Protein AF-A0A847YQN0-F1 (afdb_monomer_lite)

pLDDT: mean 91.69, std 7.54, range [46.53, 97.88]

Secondary structure (DSSP, 8-state):
--PPPHHHHHHHHHHHHHHHHTS-B-TTS-BTTS-TT-HHHHHHHHHHHHHTT---B-PPPPHHHHHHHHHHHHHHHHHHHHGGGTTTS-S--------

Structure (mmCIF, N/CA/C/O backbone):
data_AF-A0A847YQN0-F1
#
_entry.id   AF-A0A847YQN0-F1
#
loop_
_atom_site.group_PDB
_atom_site.id
_atom_site.type_symbol
_atom_site.label_atom_id
_atom_site.label_alt_id
_atom_site.label_comp_id
_atom_site.label_asym_id
_atom_site.label_entity_id
_atom_site.label_seq_id
_atom_site.pdbx_PDB_ins_code
_atom_site.Cartn_x
_atom_site.Cartn_y
_atom_site.Cartn_z
_atom_site.occupancy
_atom_site.B_iso_or_equiv
_atom_site.auth_seq_id
_atom_site.auth_comp_id
_atom_site.auth_asym_id
_atom_site.auth_atom_id
_atom_site.pdbx_PDB_model_num
ATOM 1 N N . MET A 1 1 ? -8.448 -13.646 -25.761 1.00 46.53 1 MET A N 1
ATOM 2 C CA . MET A 1 1 ? -8.271 -13.648 -24.292 1.00 46.53 1 MET A CA 1
ATOM 3 C C . MET A 1 1 ? -7.719 -12.290 -23.900 1.00 46.53 1 MET A C 1
ATOM 5 O O . MET A 1 1 ? -6.759 -11.860 -24.522 1.00 46.53 1 MET A O 1
ATOM 9 N N . ASN A 1 2 ? -8.357 -11.583 -22.968 1.00 64.88 2 ASN A N 1
ATOM 10 C CA . ASN A 1 2 ? -7.920 -10.248 -22.561 1.00 64.88 2 ASN A CA 1
ATOM 11 C C . ASN A 1 2 ? -6.800 -10.412 -21.524 1.00 64.88 2 ASN A C 1
ATOM 13 O O . ASN A 1 2 ? -7.080 -10.730 -20.370 1.00 64.88 2 ASN A O 1
ATOM 17 N N . THR A 1 3 ? -5.539 -10.308 -21.943 1.00 76.00 3 THR A N 1
ATOM 18 C CA . THR A 1 3 ? -4.401 -10.422 -21.022 1.00 76.00 3 THR A CA 1
ATOM 19 C C . THR A 1 3 ? -4.458 -9.252 -20.037 1.00 76.00 3 THR A C 1
ATOM 21 O O . THR A 1 3 ? -4.447 -8.101 -20.480 1.00 76.00 3 THR A O 1
ATOM 24 N N . PRO A 1 4 ? -4.537 -9.494 -18.716 1.00 79.50 4 PRO A N 1
ATOM 25 C CA . PRO A 1 4 ? -4.587 -8.415 -17.742 1.00 79.50 4 PRO A CA 1
ATOM 26 C C . PRO A 1 4 ? -3.356 -7.514 -17.857 1.00 79.50 4 PRO A C 1
ATOM 28 O O . PRO A 1 4 ? -2.229 -7.996 -17.996 1.00 79.50 4 PRO A O 1
ATOM 31 N N . ALA A 1 5 ? -3.556 -6.198 -17.760 1.00 92.50 5 ALA A N 1
ATOM 32 C CA . ALA A 1 5 ? -2.446 -5.258 -17.690 1.00 92.50 5 ALA A CA 1
ATOM 33 C C . ALA A 1 5 ? -1.563 -5.600 -16.479 1.00 92.50 5 ALA A C 1
ATOM 35 O O . ALA A 1 5 ? -2.032 -5.627 -15.338 1.00 92.50 5 ALA A O 1
ATOM 36 N N . GLN A 1 6 ? -0.275 -5.837 -16.722 1.00 92.12 6 GLN A N 1
ATOM 37 C CA . GLN A 1 6 ? 0.629 -6.408 -15.720 1.00 92.12 6 GLN A CA 1
ATOM 38 C C . GLN A 1 6 ? 0.742 -5.557 -14.444 1.00 92.12 6 GLN A C 1
ATOM 40 O O . GLN A 1 6 ? 0.892 -6.095 -13.350 1.00 92.12 6 GLN A O 1
ATOM 45 N N . PHE A 1 7 ? 0.642 -4.230 -14.560 1.00 95.62 7 PHE A N 1
ATOM 46 C CA . PHE A 1 7 ? 0.705 -3.324 -13.406 1.00 95.62 7 PHE A CA 1
ATOM 47 C C . PHE A 1 7 ? -0.592 -3.332 -12.592 1.00 95.62 7 PHE A C 1
ATOM 49 O O . PHE A 1 7 ? -0.551 -3.199 -11.371 1.00 95.62 7 PHE A O 1
ATOM 56 N N . SER A 1 8 ? -1.736 -3.556 -13.242 1.00 95.06 8 SER A N 1
ATOM 57 C CA . SER A 1 8 ? -3.015 -3.736 -12.548 1.00 95.06 8 SER A CA 1
ATOM 58 C C . SER A 1 8 ? -2.995 -5.011 -11.701 1.00 95.06 8 SER A C 1
ATOM 60 O O . SER A 1 8 ? -3.396 -5.007 -10.537 1.00 95.06 8 SER A O 1
ATOM 62 N N . GLU A 1 9 ? -2.424 -6.090 -12.239 1.00 94.31 9 GLU A N 1
ATOM 63 C CA . GLU A 1 9 ? -2.205 -7.325 -11.490 1.00 94.31 9 GLU A CA 1
ATOM 64 C C . GLU A 1 9 ? -1.206 -7.153 -10.338 1.00 94.31 9 GLU A C 1
ATOM 66 O O . GLU A 1 9 ? -1.497 -7.579 -9.219 1.00 94.31 9 GLU A O 1
ATOM 71 N N . ALA A 1 10 ? -0.078 -6.472 -10.565 1.00 96.12 10 ALA A N 1
ATOM 72 C CA . ALA A 1 10 ? 0.881 -6.166 -9.503 1.00 96.12 10 ALA A CA 1
ATOM 73 C C . ALA A 1 10 ? 0.237 -5.338 -8.375 1.00 96.12 10 ALA A C 1
ATOM 75 O O . ALA A 1 10 ? 0.421 -5.655 -7.201 1.00 96.12 10 ALA A O 1
ATOM 76 N N . ARG A 1 11 ? -0.591 -4.339 -8.717 1.00 96.12 11 ARG A N 1
ATOM 77 C CA . ARG A 1 11 ? -1.352 -3.528 -7.752 1.00 96.12 11 ARG A CA 1
ATOM 78 C C . ARG A 1 11 ? -2.365 -4.368 -6.974 1.00 96.12 11 ARG A C 1
ATOM 80 O O . ARG A 1 11 ? -2.536 -4.164 -5.775 1.00 96.12 11 ARG A O 1
ATOM 87 N N . ARG A 1 12 ? -3.050 -5.310 -7.629 1.00 94.31 12 ARG A N 1
ATOM 88 C CA . ARG A 1 12 ? -3.971 -6.238 -6.955 1.00 94.31 12 ARG A CA 1
ATOM 89 C C . ARG A 1 12 ? -3.221 -7.125 -5.963 1.00 94.31 12 ARG A C 1
ATOM 91 O O . ARG A 1 12 ? -3.661 -7.253 -4.827 1.00 94.31 12 ARG A O 1
ATOM 98 N N . LYS A 1 13 ? -2.077 -7.687 -6.369 1.00 95.00 13 LYS A N 1
ATOM 99 C CA . LYS A 1 13 ? -1.225 -8.512 -5.500 1.00 95.00 13 LYS A CA 1
ATOM 100 C C . LYS A 1 13 ? -0.696 -7.713 -4.306 1.00 95.00 13 LYS A C 1
ATOM 102 O O . LYS A 1 13 ? -0.752 -8.216 -3.195 1.00 95.00 13 LYS A O 1
ATOM 107 N N . PHE A 1 14 ? -0.257 -6.473 -4.524 1.00 96.44 14 PHE A N 1
ATOM 108 C CA . PHE A 1 14 ? 0.181 -5.566 -3.460 1.00 96.44 14 PHE A CA 1
ATOM 109 C C . PHE A 1 14 ? -0.902 -5.377 -2.391 1.00 96.44 14 PHE A C 1
ATOM 111 O O . PHE A 1 14 ? -0.660 -5.673 -1.224 1.00 96.44 14 PHE A O 1
ATOM 118 N N . HIS A 1 15 ? -2.121 -4.987 -2.783 1.00 95.62 15 HIS A N 1
ATOM 119 C CA . HIS A 1 15 ? -3.220 -4.837 -1.822 1.00 95.62 15 HIS A CA 1
ATOM 120 C C . HIS A 1 15 ? -3.603 -6.162 -1.164 1.00 95.62 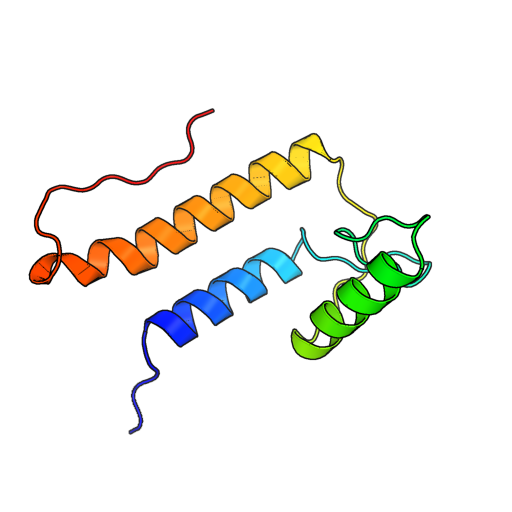15 HIS A C 1
ATOM 122 O O . HIS A 1 15 ? -3.822 -6.185 0.040 1.00 95.62 15 HIS A O 1
ATOM 128 N N . ALA A 1 16 ? -3.633 -7.267 -1.914 1.00 93.50 16 ALA A N 1
ATOM 129 C CA . ALA A 1 16 ? -3.910 -8.580 -1.342 1.00 93.50 16 ALA A CA 1
ATOM 130 C C . ALA A 1 16 ? -2.891 -8.960 -0.258 1.00 93.50 16 ALA A C 1
ATOM 132 O O . ALA A 1 16 ? -3.281 -9.557 0.735 1.00 93.50 16 ALA A O 1
ATOM 133 N N . THR A 1 17 ? -1.612 -8.599 -0.411 1.00 94.44 17 THR A N 1
ATOM 134 C CA . THR A 1 17 ? -0.600 -8.799 0.635 1.00 94.44 17 THR A CA 1
ATOM 135 C C . THR A 1 17 ? -0.853 -7.899 1.844 1.00 94.44 17 THR A C 1
ATOM 137 O O . THR A 1 17 ? -0.808 -8.390 2.966 1.00 94.44 17 THR A O 1
ATOM 140 N N . LEU A 1 18 ? -1.174 -6.614 1.636 1.00 93.31 18 LEU A N 1
ATOM 141 C CA . LEU A 1 18 ? -1.499 -5.696 2.736 1.00 93.31 18 LEU A CA 1
ATOM 142 C C . LEU A 1 18 ? -2.694 -6.185 3.562 1.00 93.31 18 LEU A C 1
ATOM 144 O O . LEU A 1 18 ? -2.661 -6.120 4.785 1.00 93.31 18 LEU A O 1
ATOM 148 N N . LEU A 1 19 ? -3.733 -6.689 2.897 1.00 91.88 19 LEU A N 1
ATOM 149 C CA . LEU A 1 19 ? -4.969 -7.142 3.532 1.00 91.88 19 LEU A CA 1
ATOM 150 C C . LEU A 1 19 ? -4.791 -8.365 4.432 1.00 91.88 19 LEU A C 1
ATOM 152 O O . LEU A 1 19 ? -5.668 -8.622 5.248 1.00 91.88 19 LEU A O 1
ATOM 156 N N . LYS A 1 20 ? -3.702 -9.129 4.304 1.00 88.56 20 LYS A N 1
ATOM 157 C CA . LYS A 1 20 ? -3.501 -10.311 5.150 1.00 88.56 20 LYS A CA 1
ATOM 158 C C . LYS A 1 20 ? -3.215 -9.936 6.604 1.00 88.56 20 LYS A C 1
ATOM 160 O O . LYS A 1 20 ? -3.819 -10.520 7.496 1.00 88.56 20 LYS A O 1
ATOM 165 N N . ASP A 1 21 ? -2.333 -8.956 6.827 1.00 85.00 21 ASP A N 1
ATOM 166 C CA . ASP A 1 21 ? -1.824 -8.677 8.179 1.00 85.00 21 ASP A CA 1
ATOM 167 C C . ASP A 1 21 ? -1.622 -7.180 8.489 1.00 85.00 21 ASP A C 1
ATOM 169 O O . ASP A 1 21 ? -1.527 -6.813 9.660 1.00 85.00 21 ASP A O 1
ATOM 173 N N . LEU A 1 22 ? -1.556 -6.300 7.479 1.00 88.94 22 LEU A N 1
ATOM 174 C CA . LEU A 1 22 ? -1.246 -4.877 7.678 1.00 88.94 22 LEU A CA 1
ATOM 175 C C . LEU A 1 22 ? -2.469 -3.971 7.669 1.00 88.94 22 LEU A C 1
ATOM 177 O O . LEU A 1 22 ? -2.557 -3.069 8.501 1.00 88.94 22 LEU A O 1
ATOM 181 N N . LEU A 1 23 ? -3.387 -4.175 6.724 1.00 91.38 23 LEU A N 1
ATOM 182 C CA . LEU A 1 23 ? -4.624 -3.412 6.595 1.00 91.38 23 LEU A CA 1
ATOM 183 C C . LEU A 1 23 ? -5.765 -4.216 7.221 1.00 91.38 23 LEU A C 1
ATOM 185 O O . LEU A 1 23 ? -6.487 -4.930 6.529 1.00 91.38 23 LEU A O 1
ATOM 189 N N . THR A 1 24 ? -5.880 -4.120 8.542 1.00 92.00 24 THR A N 1
ATOM 190 C CA . THR A 1 24 ? -6.841 -4.880 9.347 1.00 92.00 24 THR A CA 1
ATOM 191 C C . THR A 1 24 ? -7.904 -3.958 9.922 1.00 92.00 24 THR A C 1
ATOM 193 O O . THR A 1 24 ? -7.699 -2.747 10.044 1.00 92.00 24 THR A O 1
ATOM 196 N N . ILE A 1 25 ? -9.047 -4.531 10.284 1.00 91.56 25 ILE A N 1
ATOM 197 C CA . ILE A 1 25 ? -10.128 -3.825 10.970 1.00 91.56 25 ILE A CA 1
ATOM 198 C C . ILE A 1 25 ? -10.174 -4.337 12.408 1.00 91.56 25 ILE A C 1
ATOM 200 O O . ILE A 1 25 ? -10.259 -5.544 12.638 1.00 91.56 25 ILE A O 1
ATOM 204 N N . ASN A 1 26 ? -10.083 -3.436 13.385 1.00 91.12 26 ASN A N 1
ATOM 205 C CA . ASN A 1 26 ? -10.164 -3.828 14.790 1.00 91.12 26 ASN A CA 1
ATOM 206 C C . ASN A 1 26 ? -11.617 -4.070 15.238 1.00 91.12 26 ASN A C 1
ATOM 208 O O . ASN A 1 26 ? -12.576 -3.789 14.519 1.00 91.12 26 ASN A O 1
ATOM 212 N N . SER A 1 27 ? -11.788 -4.528 16.478 1.00 88.00 27 SER A N 1
ATOM 213 C CA . SER A 1 27 ? -13.103 -4.792 17.090 1.00 88.00 27 SER A CA 1
ATOM 214 C C . SER A 1 27 ? -14.061 -3.587 17.133 1.00 88.00 27 SER A C 1
ATOM 216 O O . SER A 1 27 ? -15.269 -3.763 17.273 1.00 88.00 27 SER A O 1
ATOM 218 N N . LYS A 1 28 ? -13.545 -2.359 16.992 1.00 87.88 28 LYS A N 1
ATOM 219 C CA . LYS A 1 28 ? -14.320 -1.106 16.955 1.00 87.88 28 LYS A CA 1
ATOM 220 C C . LYS A 1 28 ? -14.634 -0.635 15.530 1.00 87.88 28 LYS A C 1
ATOM 222 O O . LYS A 1 28 ? -15.146 0.469 15.363 1.00 87.88 28 LYS A O 1
ATOM 227 N N . GLY A 1 29 ? -14.300 -1.427 14.510 1.00 88.31 29 GLY A N 1
ATOM 228 C CA . GLY A 1 29 ? -14.481 -1.061 13.104 1.00 88.31 29 GLY A CA 1
ATOM 229 C C . GLY A 1 29 ? -13.468 -0.033 12.590 1.00 88.31 29 GLY A C 1
ATOM 230 O O . GLY A 1 29 ? -13.667 0.539 11.522 1.00 88.31 29 GLY A O 1
ATOM 231 N N . ILE A 1 30 ? -12.390 0.236 13.335 1.00 92.44 30 ILE A N 1
ATOM 232 C CA . ILE A 1 30 ? -11.351 1.189 12.938 1.00 92.44 30 ILE A CA 1
ATOM 233 C C . ILE A 1 30 ? -10.262 0.436 12.176 1.00 92.44 30 ILE A C 1
ATOM 235 O O . ILE A 1 30 ? -9.697 -0.540 12.673 1.00 92.44 30 ILE A O 1
ATOM 239 N N . VAL A 1 31 ? -9.957 0.920 10.973 1.00 94.12 31 VAL A N 1
ATOM 240 C CA . VAL A 1 31 ? -8.904 0.366 10.118 1.00 94.12 31 VAL A CA 1
ATOM 241 C C . VAL A 1 31 ? -7.524 0.717 10.683 1.00 94.12 31 VAL A C 1
ATOM 243 O O . VAL A 1 31 ? -7.306 1.823 11.178 1.00 94.12 31 VAL A O 1
ATOM 246 N N . SER A 1 32 ? -6.572 -0.208 10.598 1.00 93.00 32 SER A N 1
ATOM 247 C CA . SER A 1 32 ? -5.231 -0.110 11.194 1.00 93.00 32 SER A CA 1
ATOM 248 C C . SER A 1 32 ? -4.404 1.109 10.757 1.00 93.00 32 SER A C 1
ATOM 250 O O . SER A 1 32 ? -3.546 1.566 11.517 1.00 93.00 32 SER A O 1
ATOM 252 N N . ASN A 1 33 ? -4.654 1.644 9.558 1.00 93.75 33 ASN A N 1
ATOM 253 C CA . ASN A 1 33 ? -3.985 2.829 9.016 1.00 93.75 33 ASN A CA 1
ATOM 254 C C . ASN A 1 33 ? -4.692 4.154 9.362 1.00 93.75 33 ASN A C 1
ATOM 256 O O . ASN A 1 33 ? -4.203 5.214 8.973 1.00 93.75 33 ASN A O 1
ATOM 260 N N . ALA A 1 34 ? -5.823 4.112 10.070 1.00 95.06 34 ALA A N 1
ATOM 261 C CA . ALA A 1 34 ? -6.534 5.301 10.515 1.00 95.06 34 ALA A CA 1
ATOM 262 C C . ALA A 1 34 ? -5.949 5.858 11.821 1.00 95.06 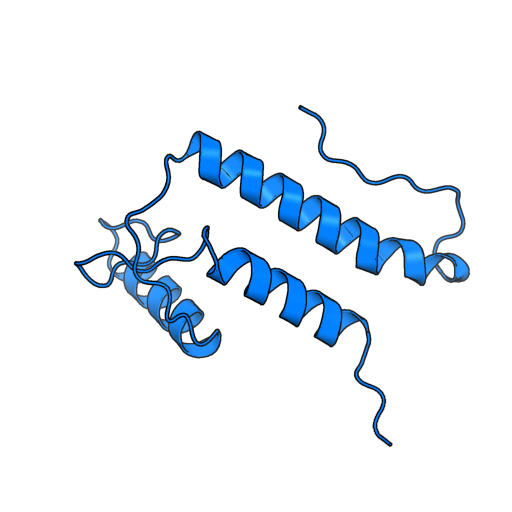34 ALA A C 1
ATOM 264 O O . ALA A 1 34 ? -5.501 5.123 12.707 1.00 95.06 34 ALA A O 1
ATOM 265 N N . ASP A 1 35 ? -6.045 7.174 11.984 1.00 93.88 35 ASP A N 1
ATOM 266 C CA . ASP A 1 35 ? -5.994 7.800 13.301 1.00 93.88 35 ASP A CA 1
ATOM 267 C C . ASP A 1 35 ? -7.364 7.635 13.974 1.00 93.88 35 ASP A C 1
ATOM 269 O O . ASP A 1 35 ? -8.343 8.283 13.600 1.00 93.88 35 ASP A O 1
ATOM 273 N N . GLY A 1 36 ? -7.432 6.763 14.984 1.00 91.94 36 GLY A N 1
ATOM 274 C CA . GLY A 1 36 ? -8.667 6.430 15.701 1.00 91.94 36 GLY A CA 1
ATOM 275 C C . GLY A 1 36 ? -9.287 7.582 16.500 1.00 91.94 36 GLY A C 1
ATOM 276 O O . GLY A 1 36 ? -10.408 7.444 16.983 1.00 91.94 36 GLY A O 1
ATOM 277 N N . SER A 1 37 ? -8.592 8.712 16.645 1.00 93.88 37 SER A N 1
ATOM 278 C CA . SER A 1 37 ? -9.137 9.928 17.260 1.00 93.88 37 SER A CA 1
ATOM 279 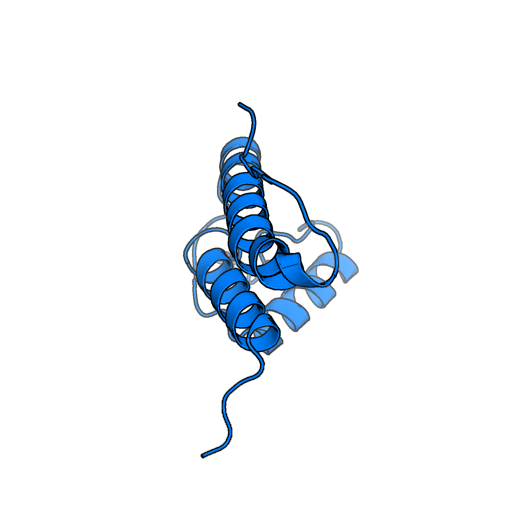C C . SER A 1 37 ? -9.715 10.916 16.236 1.00 93.88 37 SER A C 1
ATOM 281 O O . SER A 1 37 ? -10.409 11.867 16.602 1.00 93.88 37 SER A O 1
ATOM 283 N N . ASN A 1 38 ? -9.496 10.672 14.940 1.00 97.31 38 ASN A N 1
ATOM 284 C CA . ASN A 1 38 ? -9.897 11.556 13.857 1.00 97.31 38 ASN A CA 1
ATOM 285 C C . ASN A 1 38 ? -11.033 10.942 13.023 1.00 97.31 38 ASN A C 1
ATOM 287 O O . ASN A 1 38 ? -10.836 10.019 12.232 1.00 97.31 38 ASN A O 1
ATOM 291 N N . ARG A 1 39 ? -12.235 11.523 13.137 1.00 96.00 39 ARG A N 1
ATOM 292 C CA . ARG A 1 39 ? -13.438 11.061 12.418 1.00 96.00 39 ARG A CA 1
ATOM 293 C C . ARG A 1 39 ? -13.259 11.001 10.899 1.00 96.00 39 ARG A C 1
ATOM 295 O O . ARG A 1 39 ? -13.742 10.062 10.275 1.00 96.00 39 ARG A O 1
ATOM 302 N N . ALA A 1 40 ? -12.575 11.982 10.307 1.00 97.56 40 ALA A N 1
ATOM 303 C CA . ALA A 1 40 ? -12.338 12.002 8.866 1.00 97.56 40 ALA A CA 1
ATOM 304 C C . ALA A 1 40 ? -11.353 10.900 8.453 1.00 97.56 40 ALA A C 1
ATOM 306 O O . ALA A 1 40 ? -11.585 10.217 7.458 1.00 97.56 40 ALA A O 1
ATOM 307 N N . SER A 1 41 ? -10.298 10.681 9.247 1.00 97.38 41 SER A N 1
ATOM 308 C CA . SER A 1 41 ? -9.338 9.595 9.012 1.00 97.38 41 SER A CA 1
ATOM 309 C C . SER A 1 41 ? -10.019 8.225 9.053 1.00 97.38 41 SER A C 1
ATOM 311 O O . SER A 1 41 ? -9.842 7.437 8.126 1.00 97.38 41 SER A O 1
ATOM 313 N N . ILE A 1 42 ? -10.868 7.977 10.059 1.00 96.75 42 ILE A N 1
ATOM 314 C CA . ILE A 1 42 ? -11.647 6.734 10.180 1.00 96.75 42 ILE A CA 1
ATOM 315 C C . ILE A 1 42 ? -12.552 6.531 8.961 1.00 96.75 42 ILE A C 1
ATOM 317 O O . ILE A 1 42 ? -12.546 5.452 8.374 1.00 96.75 42 ILE A O 1
ATOM 321 N N . ALA A 1 43 ? -13.305 7.559 8.555 1.00 96.69 43 ALA A N 1
ATOM 322 C CA . ALA A 1 43 ? -14.239 7.455 7.435 1.00 96.69 43 ALA A CA 1
ATOM 323 C C . ALA A 1 43 ? -13.525 7.164 6.103 1.00 96.69 43 ALA A C 1
ATOM 325 O O . ALA A 1 43 ? -13.952 6.292 5.348 1.00 96.69 43 ALA A O 1
ATOM 326 N N . ILE A 1 44 ? -12.414 7.858 5.829 1.00 97.50 44 ILE A N 1
ATOM 327 C CA . ILE A 1 44 ? -11.627 7.656 4.605 1.00 97.50 44 ILE A CA 1
ATOM 328 C C . ILE A 1 44 ? -11.005 6.259 4.592 1.00 97.50 44 ILE A C 1
ATOM 330 O O . ILE A 1 44 ? -11.112 5.545 3.595 1.00 97.50 44 ILE A O 1
ATOM 334 N N . ALA A 1 45 ? -10.374 5.850 5.695 1.00 96.06 45 ALA A N 1
ATOM 335 C CA . ALA A 1 45 ? -9.751 4.537 5.795 1.00 96.06 45 ALA A CA 1
ATOM 336 C C . ALA A 1 45 ? -10.782 3.405 5.665 1.00 96.06 45 ALA A C 1
ATOM 338 O O . ALA A 1 45 ? -10.532 2.436 4.950 1.00 96.06 45 ALA A O 1
ATOM 339 N N . GLY A 1 46 ? -11.958 3.564 6.283 1.00 95.12 46 GLY A N 1
ATOM 340 C CA . GLY A 1 46 ? -13.084 2.639 6.158 1.00 95.12 46 GLY A CA 1
ATOM 341 C C . GLY A 1 46 ? -13.559 2.484 4.713 1.00 95.12 46 GLY A C 1
ATOM 342 O O . GLY A 1 46 ? -13.644 1.362 4.221 1.00 95.12 46 GLY A O 1
ATOM 343 N N . GLY A 1 47 ? -13.768 3.591 3.993 1.00 96.06 47 GLY A N 1
ATOM 344 C CA . GLY A 1 47 ? -14.163 3.542 2.580 1.00 96.06 47 GLY A CA 1
ATOM 345 C C . GLY A 1 47 ? -13.108 2.886 1.679 1.00 96.06 47 GLY A C 1
ATOM 346 O O . GLY A 1 47 ? -13.442 2.130 0.769 1.00 96.06 47 GLY A O 1
ATOM 347 N N . ILE A 1 48 ? -11.816 3.113 1.947 1.00 95.06 48 ILE A N 1
ATOM 348 C CA . ILE A 1 48 ? -10.729 2.428 1.228 1.00 95.06 48 ILE A CA 1
ATOM 349 C C . ILE A 1 48 ? -10.759 0.920 1.507 1.00 95.06 48 ILE A C 1
ATOM 351 O O . ILE A 1 48 ? -10.635 0.128 0.572 1.00 95.06 48 ILE A O 1
ATOM 355 N N . ALA A 1 49 ? -10.928 0.518 2.768 1.00 92.88 49 ALA A N 1
ATOM 356 C CA . ALA A 1 49 ? -11.000 -0.887 3.162 1.00 92.88 49 ALA A CA 1
ATOM 357 C C . ALA A 1 49 ? -12.201 -1.601 2.517 1.00 92.88 49 ALA A C 1
ATOM 359 O O . ALA A 1 49 ? -12.051 -2.714 2.016 1.00 92.88 49 ALA A O 1
ATOM 360 N N . GLU A 1 50 ? -13.355 -0.935 2.438 1.00 93.44 50 GLU A N 1
ATOM 361 C CA . GLU A 1 50 ? -14.551 -1.441 1.758 1.00 93.44 50 GLU A CA 1
ATOM 362 C C . GLU A 1 50 ? -14.309 -1.648 0.254 1.00 93.44 50 GLU A C 1
ATOM 364 O O . GLU A 1 50 ? -14.562 -2.731 -0.278 1.00 93.44 50 GLU A O 1
ATOM 369 N N . LEU A 1 51 ? -13.726 -0.658 -0.432 1.00 94.19 51 LEU A N 1
ATOM 370 C CA . LEU A 1 51 ? -13.381 -0.764 -1.857 1.00 94.19 51 LEU A CA 1
ATOM 371 C C . LEU A 1 51 ? -12.351 -1.866 -2.142 1.00 94.19 51 LEU A C 1
ATOM 373 O O . LEU A 1 51 ? -12.361 -2.468 -3.219 1.00 94.19 51 LEU A O 1
ATOM 377 N N . LEU A 1 52 ? -11.457 -2.130 -1.187 1.00 92.12 52 LEU A N 1
ATOM 378 C CA . LEU A 1 52 ? -10.477 -3.213 -1.253 1.00 92.12 52 LEU A CA 1
ATOM 379 C C . LEU A 1 52 ? -11.035 -4.570 -0.793 1.00 92.12 52 LEU A C 1
ATOM 381 O O . LEU A 1 52 ? -10.327 -5.566 -0.934 1.00 92.12 52 LEU A O 1
ATOM 385 N N . LYS A 1 53 ? -12.285 -4.624 -0.309 1.00 89.94 53 LYS A N 1
ATOM 386 C CA . LYS A 1 53 ? -12.934 -5.815 0.265 1.00 89.94 53 LYS A CA 1
ATOM 387 C C . LYS A 1 53 ? -12.122 -6.429 1.408 1.00 89.94 53 LYS A C 1
ATOM 389 O O . LYS A 1 53 ? -11.838 -7.623 1.420 1.00 89.94 53 LYS A O 1
ATOM 394 N N . ALA A 1 54 ? -11.696 -5.587 2.344 1.00 83.25 54 ALA A N 1
ATOM 395 C CA . ALA A 1 54 ? -10.989 -6.035 3.532 1.00 83.25 54 ALA A CA 1
ATOM 396 C C . ALA A 1 54 ? -11.928 -6.817 4.461 1.00 83.25 54 ALA A C 1
ATOM 398 O O . ALA A 1 54 ? -12.870 -6.254 5.009 1.00 83.25 54 ALA A O 1
ATOM 399 N N . GLU A 1 55 ? -11.645 -8.102 4.661 1.00 81.88 55 GLU A N 1
ATOM 400 C CA . GLU A 1 55 ? -12.395 -8.973 5.584 1.00 81.88 55 GLU A CA 1
ATOM 401 C C . GLU A 1 55 ? -11.582 -9.317 6.845 1.00 81.88 55 GLU A C 1
ATOM 403 O O . GLU A 1 55 ? -12.103 -9.856 7.823 1.00 81.88 55 GLU A O 1
ATOM 408 N N . THR A 1 56 ? -10.291 -8.981 6.849 1.00 82.56 56 THR A N 1
ATOM 409 C CA . THR A 1 56 ? -9.364 -9.338 7.920 1.00 82.56 56 THR A CA 1
ATOM 410 C C . THR A 1 56 ? -9.643 -8.530 9.179 1.00 82.56 56 THR A C 1
ATOM 412 O O . THR A 1 56 ? -9.332 -7.339 9.278 1.00 82.56 56 THR A O 1
ATOM 415 N N . THR A 1 57 ? -10.198 -9.219 10.171 1.00 81.94 57 THR A N 1
ATOM 416 C CA . THR A 1 57 ? -10.445 -8.668 11.501 1.00 81.94 57 THR A CA 1
ATOM 417 C C . THR A 1 57 ? -9.300 -9.063 12.425 1.00 81.94 57 THR A C 1
ATOM 419 O O . THR A 1 57 ? -9.166 -10.228 12.795 1.00 81.94 57 THR A O 1
ATOM 422 N N . ALA A 1 58 ? -8.453 -8.100 12.776 1.00 82.19 58 ALA A N 1
ATOM 423 C CA . ALA A 1 58 ? -7.332 -8.296 13.686 1.00 82.19 58 ALA A CA 1
ATOM 424 C C . ALA A 1 58 ? -6.953 -6.966 14.340 1.00 82.19 58 ALA A C 1
ATOM 426 O O . ALA A 1 58 ? -7.099 -5.895 13.741 1.00 82.19 58 ALA A O 1
ATOM 427 N N . GLU A 1 59 ? -6.449 -7.038 15.571 1.00 81.88 59 GLU A N 1
ATOM 428 C CA . GLU A 1 59 ? -5.944 -5.858 16.265 1.00 81.88 59 GLU A CA 1
ATOM 429 C C . GLU 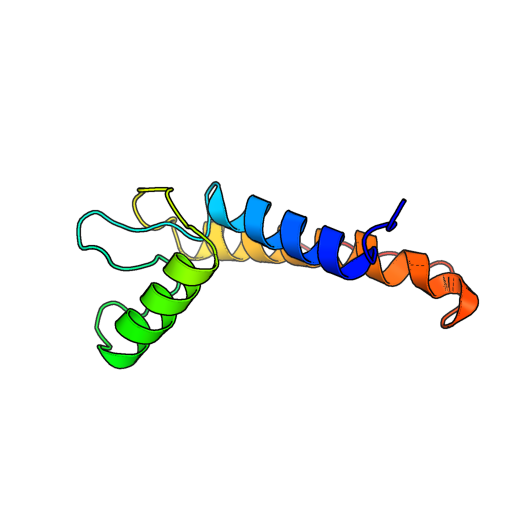A 1 59 ? -4.744 -5.254 15.533 1.00 81.88 59 GLU A C 1
ATOM 431 O O . GLU A 1 59 ? -3.985 -5.937 14.841 1.00 81.88 59 GLU A O 1
ATOM 436 N N . ARG A 1 60 ? -4.588 -3.937 15.682 1.00 80.25 60 ARG A N 1
ATOM 437 C CA . ARG A 1 60 ? -3.533 -3.190 15.003 1.00 80.25 60 ARG A CA 1
ATOM 438 C C . ARG A 1 60 ? -2.163 -3.705 15.448 1.00 80.25 60 ARG A C 1
ATOM 440 O O . ARG A 1 60 ? -1.829 -3.672 16.631 1.00 80.25 60 ARG A O 1
ATOM 447 N N . MET A 1 61 ? -1.348 -4.107 14.476 1.00 81.75 61 MET A N 1
ATOM 448 C CA . MET A 1 61 ? 0.046 -4.468 14.705 1.00 81.75 61 MET A CA 1
ATOM 449 C C . MET A 1 61 ? 0.843 -3.275 15.262 1.00 81.75 61 MET A C 1
ATOM 451 O O . MET A 1 61 ? 0.553 -2.115 14.954 1.00 81.75 61 MET A O 1
ATOM 455 N N . ALA A 1 62 ? 1.877 -3.552 16.061 1.00 83.69 62 ALA A N 1
ATOM 456 C CA . ALA A 1 62 ? 2.787 -2.523 16.556 1.00 83.69 62 ALA A CA 1
ATOM 457 C C . ALA A 1 62 ? 3.319 -1.645 15.405 1.00 83.69 62 ALA A C 1
ATOM 459 O O . ALA A 1 62 ? 3.637 -2.134 14.318 1.00 83.69 62 ALA A O 1
ATOM 460 N N . GLY A 1 63 ? 3.421 -0.334 15.645 1.00 82.62 63 GLY A N 1
ATOM 461 C CA . GLY A 1 63 ? 3.774 0.647 14.610 1.00 82.62 63 GLY A CA 1
ATOM 462 C C . GLY A 1 63 ? 5.110 0.359 13.917 1.00 82.62 63 GLY A C 1
ATOM 463 O O . GLY A 1 63 ? 5.206 0.466 12.701 1.00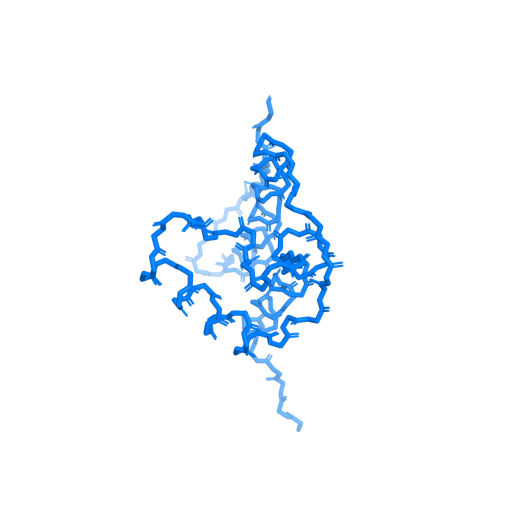 82.62 63 GLY A O 1
ATOM 464 N N . GLN A 1 64 ? 6.121 -0.077 14.673 1.00 85.69 64 GLN A N 1
ATOM 465 C CA . GLN A 1 64 ? 7.432 -0.426 14.114 1.00 85.69 64 GLN A CA 1
ATOM 466 C C . GLN A 1 64 ? 7.368 -1.673 13.224 1.00 85.69 64 GLN A C 1
ATOM 468 O O . GLN A 1 64 ? 7.892 -1.667 12.114 1.00 85.69 64 GLN A O 1
ATOM 473 N N . THR A 1 65 ? 6.684 -2.728 13.678 1.00 86.88 65 THR A N 1
ATOM 474 C CA . THR A 1 65 ? 6.532 -3.971 12.908 1.00 86.88 65 THR A CA 1
ATOM 475 C C . THR A 1 65 ? 5.739 -3.731 11.626 1.00 86.88 65 THR A C 1
ATOM 477 O O . THR A 1 65 ? 6.153 -4.172 10.556 1.00 86.88 65 THR A O 1
ATOM 480 N N . SER A 1 66 ? 4.644 -2.970 11.721 1.00 88.75 66 SER A N 1
ATOM 481 C CA . SER A 1 66 ? 3.822 -2.626 10.558 1.00 88.75 66 SER A CA 1
ATOM 482 C C . SER A 1 66 ? 4.560 -1.738 9.555 1.00 88.75 66 SER A C 1
ATOM 484 O O . SER A 1 66 ? 4.435 -1.962 8.354 1.00 88.75 66 SER A O 1
ATOM 486 N N . GLY A 1 67 ? 5.377 -0.790 10.028 1.00 91.38 67 GLY A N 1
ATOM 487 C CA . GLY A 1 67 ? 6.246 0.024 9.176 1.00 91.38 67 GLY A CA 1
ATOM 488 C C . GLY A 1 67 ? 7.257 -0.822 8.400 1.00 91.38 67 GLY A C 1
ATOM 489 O O . GLY A 1 67 ? 7.275 -0.779 7.172 1.00 91.38 67 GLY A O 1
ATOM 490 N N . ASN A 1 68 ? 8.019 -1.666 9.101 1.00 93.00 68 ASN A N 1
ATOM 491 C CA . ASN A 1 68 ? 9.022 -2.532 8.477 1.00 93.00 68 ASN A CA 1
ATOM 492 C C . ASN A 1 68 ? 8.405 -3.491 7.442 1.00 93.00 68 ASN A C 1
ATOM 494 O O . ASN A 1 68 ? 8.932 -3.667 6.347 1.00 93.00 68 ASN A O 1
ATOM 498 N N . GLN A 1 69 ? 7.257 -4.095 7.761 1.00 92.69 69 GLN A N 1
ATOM 499 C CA . GLN A 1 69 ? 6.573 -4.989 6.828 1.00 92.69 69 GLN A CA 1
ATOM 500 C C . GLN A 1 69 ? 6.015 -4.224 5.614 1.00 92.69 69 GLN A C 1
ATOM 502 O O . GLN A 1 69 ? 6.073 -4.724 4.489 1.00 92.69 69 GLN A O 1
ATOM 507 N N . PHE A 1 70 ? 5.506 -3.003 5.811 1.00 94.62 70 PHE A N 1
ATOM 508 C CA . PHE A 1 70 ? 5.006 -2.164 4.721 1.00 94.62 70 PHE A CA 1
ATOM 509 C C . PHE A 1 70 ? 6.115 -1.756 3.746 1.00 94.62 70 PHE A C 1
ATOM 511 O O . PHE A 1 70 ? 5.910 -1.808 2.530 1.00 94.62 70 PHE A O 1
ATOM 518 N N . GLU A 1 71 ? 7.292 -1.398 4.260 1.00 95.94 71 GLU A N 1
ATOM 519 C CA . GLU A 1 71 ? 8.473 -1.090 3.452 1.00 95.94 71 GLU A CA 1
ATOM 520 C C . GLU A 1 71 ? 8.891 -2.281 2.586 1.00 95.94 71 GLU A C 1
ATOM 522 O O . GLU A 1 71 ? 9.072 -2.120 1.376 1.00 95.94 71 GLU A O 1
ATOM 527 N N . GLY A 1 72 ? 8.953 -3.485 3.164 1.00 95.44 72 GLY A N 1
ATOM 528 C CA . GLY A 1 72 ? 9.251 -4.708 2.417 1.00 95.44 72 GLY A CA 1
ATOM 529 C C . GLY A 1 72 ? 8.249 -4.971 1.286 1.00 95.44 72 GLY A C 1
ATOM 530 O O . GLY A 1 72 ? 8.638 -5.235 0.147 1.00 95.44 72 GLY A O 1
ATOM 531 N N . ILE A 1 73 ? 6.950 -4.810 1.555 1.00 96.06 73 ILE A N 1
ATOM 532 C CA . ILE A 1 73 ? 5.893 -4.996 0.546 1.00 96.06 73 ILE A CA 1
ATOM 533 C C . ILE A 1 73 ? 5.979 -3.930 -0.561 1.00 96.06 73 ILE A C 1
ATOM 535 O O . ILE A 1 73 ? 5.759 -4.238 -1.738 1.00 96.06 73 ILE A O 1
ATOM 539 N N . CYS A 1 74 ? 6.328 -2.686 -0.219 1.00 97.31 74 CYS A N 1
ATOM 540 C CA . CYS A 1 74 ? 6.582 -1.629 -1.198 1.00 97.31 74 CYS A CA 1
ATOM 541 C C . CYS A 1 74 ? 7.801 -1.945 -2.074 1.00 97.31 74 CYS A C 1
ATOM 543 O O . CYS A 1 74 ? 7.711 -1.839 -3.300 1.00 97.31 74 CYS A O 1
ATOM 545 N N . ALA A 1 75 ? 8.914 -2.373 -1.473 1.00 97.25 75 ALA A N 1
ATOM 546 C CA . ALA A 1 75 ? 10.122 -2.761 -2.198 1.00 97.25 75 ALA A CA 1
ATOM 547 C C . ALA A 1 75 ? 9.839 -3.913 -3.174 1.00 97.25 75 ALA A C 1
ATOM 549 O O . ALA A 1 75 ? 10.241 -3.861 -4.338 1.00 97.25 75 ALA A O 1
ATOM 550 N N . ASP A 1 76 ? 9.069 -4.912 -2.738 1.00 96.69 76 ASP A N 1
ATOM 551 C CA . ASP A 1 76 ? 8.627 -6.013 -3.587 1.00 96.69 76 ASP A CA 1
ATOM 552 C C . ASP A 1 76 ? 7.775 -5.532 -4.759 1.00 96.69 76 ASP A C 1
ATOM 554 O O . ASP A 1 76 ? 8.025 -5.939 -5.897 1.00 96.69 76 ASP A O 1
ATOM 558 N N . PHE A 1 77 ? 6.793 -4.659 -4.523 1.00 97.88 77 PHE A N 1
ATOM 559 C CA . PHE A 1 77 ? 5.973 -4.098 -5.597 1.00 97.88 77 PHE A CA 1
ATOM 560 C C . PHE A 1 77 ? 6.832 -3.368 -6.632 1.00 97.88 77 PHE A C 1
ATOM 562 O O . PHE A 1 77 ? 6.745 -3.686 -7.821 1.00 97.88 77 PHE A O 1
ATOM 569 N N . VAL A 1 78 ? 7.711 -2.466 -6.182 1.00 97.88 78 VAL A N 1
ATOM 570 C CA . VAL A 1 78 ? 8.608 -1.705 -7.060 1.00 97.88 78 VAL A CA 1
ATOM 571 C C . VAL A 1 78 ? 9.513 -2.644 -7.849 1.00 97.88 78 VAL A C 1
ATOM 573 O O . VAL A 1 78 ? 9.613 -2.495 -9.066 1.00 97.88 78 VAL A O 1
ATOM 576 N N . ARG A 1 79 ? 10.107 -3.661 -7.213 1.00 96.88 79 ARG A N 1
ATOM 577 C CA . ARG A 1 79 ? 10.938 -4.661 -7.900 1.00 96.88 79 ARG A CA 1
ATOM 578 C C . ARG A 1 79 ? 10.158 -5.380 -9.005 1.00 96.88 79 ARG A C 1
ATOM 580 O O . ARG A 1 79 ? 10.649 -5.507 -10.125 1.00 96.88 79 ARG A O 1
ATOM 587 N N . HIS A 1 80 ? 8.926 -5.810 -8.726 1.00 95.69 80 HIS A N 1
ATOM 588 C CA . HIS A 1 80 ? 8.096 -6.549 -9.685 1.00 95.69 80 HIS A CA 1
ATOM 589 C C . HIS A 1 80 ? 7.584 -5.691 -10.851 1.00 95.69 80 HIS A C 1
ATOM 591 O O . HIS A 1 80 ? 7.313 -6.235 -11.927 1.00 95.69 80 HIS A O 1
ATOM 597 N N . THR A 1 81 ? 7.413 -4.380 -10.662 1.00 97.06 81 THR A N 1
ATOM 598 C CA . THR A 1 81 ? 6.942 -3.477 -11.722 1.00 97.06 81 THR A CA 1
ATOM 599 C C . THR A 1 81 ? 8.089 -2.842 -12.494 1.00 97.06 81 THR A C 1
ATOM 601 O O . THR A 1 81 ? 8.095 -2.880 -13.722 1.00 97.06 81 THR A O 1
ATOM 604 N N . PHE A 1 82 ? 9.071 -2.272 -11.797 1.00 97.25 82 PHE A N 1
AT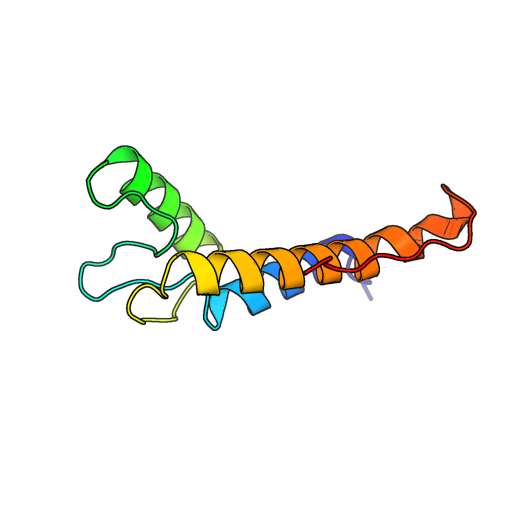OM 605 C CA . PHE A 1 82 ? 10.113 -1.439 -12.392 1.00 97.25 82 PHE A CA 1
ATOM 606 C C . PHE A 1 82 ? 11.061 -2.236 -13.290 1.00 97.25 82 PHE A C 1
ATOM 608 O O . PHE A 1 82 ? 11.361 -1.793 -14.396 1.00 97.25 82 PHE A O 1
ATOM 615 N N . LEU A 1 83 ? 11.448 -3.454 -12.890 1.00 96.06 83 LEU A N 1
ATOM 616 C CA . LEU A 1 83 ? 12.362 -4.294 -13.680 1.00 96.06 83 LEU A CA 1
ATOM 617 C C . LEU A 1 83 ? 11.791 -4.700 -15.049 1.00 96.06 83 LEU A C 1
ATOM 619 O O . LEU A 1 83 ? 12.535 -5.041 -15.965 1.00 96.06 83 LEU A O 1
ATOM 623 N N . LYS A 1 84 ? 10.471 -4.608 -15.235 1.00 95.25 84 LYS A N 1
ATOM 624 C CA . LYS A 1 84 ? 9.813 -4.866 -16.525 1.00 95.25 84 LYS A CA 1
ATOM 625 C C . LYS A 1 84 ? 9.974 -3.719 -17.521 1.00 95.25 84 LYS A C 1
ATOM 627 O O . LYS A 1 84 ? 9.783 -3.901 -18.723 1.00 95.25 84 LYS A O 1
ATOM 632 N N . LEU A 1 85 ? 10.337 -2.534 -17.035 1.00 96.00 85 LEU A N 1
ATOM 633 C CA . LEU A 1 85 ? 10.522 -1.332 -17.840 1.00 96.00 85 LEU A CA 1
ATOM 634 C C . LEU A 1 85 ? 11.947 -1.213 -18.391 1.00 96.00 85 LEU A C 1
ATOM 636 O O . LEU A 1 85 ? 12.331 -0.130 -18.813 1.00 96.00 85 LEU A O 1
ATOM 640 N N . GLY A 1 86 ? 12.728 -2.298 -18.445 1.00 96.12 86 GLY A N 1
ATOM 641 C CA . GLY A 1 86 ? 14.114 -2.263 -18.934 1.00 96.12 86 GLY A CA 1
ATOM 642 C C . GLY A 1 86 ? 14.275 -1.710 -20.358 1.00 96.12 86 GLY A C 1
ATOM 643 O O . GLY A 1 86 ? 15.298 -1.112 -20.667 1.00 96.12 86 GLY A O 1
ATOM 644 N N . HIS A 1 87 ? 13.249 -1.828 -21.204 1.00 96.00 87 HIS A N 1
ATOM 645 C CA . HIS A 1 87 ? 13.221 -1.228 -22.544 1.00 96.00 87 HIS A CA 1
ATOM 646 C C . HIS A 1 87 ? 13.047 0.304 -22.530 1.00 96.00 87 HIS A C 1
ATOM 648 O O . HIS A 1 87 ? 13.472 0.972 -23.466 1.00 96.00 87 HIS A O 1
ATOM 654 N N . LEU A 1 88 ? 12.442 0.864 -21.477 1.00 97.38 88 LEU A N 1
ATOM 655 C CA . LEU A 1 88 ? 12.283 2.312 -21.276 1.00 97.38 88 LEU A CA 1
ATOM 656 C C . LEU A 1 88 ? 13.400 2.895 -20.408 1.00 97.38 88 LEU A C 1
ATOM 658 O O . LEU A 1 88 ? 13.847 4.016 -20.636 1.00 97.38 88 LEU A O 1
ATOM 662 N N . ARG A 1 89 ? 13.860 2.137 -19.408 1.00 97.25 89 ARG A N 1
ATOM 663 C CA . ARG A 1 89 ? 14.945 2.515 -18.502 1.00 97.25 89 ARG A CA 1
ATOM 664 C C . ARG A 1 89 ? 15.978 1.388 -18.393 1.00 97.25 89 ARG A C 1
ATOM 666 O O . ARG A 1 89 ? 15.978 0.648 -17.408 1.00 97.25 89 ARG A O 1
ATOM 673 N N . PRO A 1 90 ? 16.887 1.273 -19.374 1.00 97.00 90 PRO A N 1
ATOM 674 C CA . PRO A 1 90 ? 17.929 0.253 -19.356 1.00 97.00 90 PRO A CA 1
ATOM 675 C C . PRO A 1 90 ? 18.857 0.397 -18.144 1.00 97.00 90 PRO A C 1
ATOM 677 O O . PRO A 1 90 ? 19.108 1.511 -17.675 1.00 97.00 90 PRO A O 1
ATOM 680 N N . GLY A 1 91 ? 19.368 -0.732 -17.654 1.00 96.62 91 GLY A N 1
ATOM 681 C CA . GLY A 1 91 ? 20.308 -0.805 -16.535 1.00 96.62 91 GLY A CA 1
ATOM 682 C C . GLY A 1 91 ? 20.183 -2.112 -15.752 1.00 96.62 91 GLY A C 1
ATOM 683 O O . GLY A 1 91 ? 19.152 -2.783 -15.810 1.00 96.62 91 GLY A O 1
ATOM 684 N N . LEU A 1 92 ? 21.236 -2.462 -15.011 1.00 96.19 92 LEU A N 1
ATOM 685 C CA . LEU A 1 92 ? 21.206 -3.527 -14.007 1.00 96.19 92 LEU A CA 1
ATOM 686 C C . LEU A 1 92 ? 20.696 -2.928 -12.696 1.00 96.19 92 LEU A C 1
ATOM 688 O O . LEU A 1 92 ? 21.472 -2.494 -11.850 1.00 96.19 92 LEU A O 1
ATOM 692 N N . TRP A 1 93 ? 19.376 -2.820 -12.590 1.00 97.69 93 TRP A N 1
ATOM 693 C CA . TRP A 1 93 ? 18.724 -2.260 -11.414 1.00 97.69 93 TRP A CA 1
ATOM 694 C C . TRP A 1 93 ? 18.551 -3.318 -10.335 1.00 97.69 93 TRP A C 1
ATOM 696 O O . TRP A 1 93 ? 18.096 -4.426 -10.615 1.00 97.69 93 TRP A O 1
ATOM 706 N N . ASP A 1 94 ? 18.845 -2.928 -9.102 1.00 96.38 94 ASP A N 1
ATOM 707 C CA . ASP A 1 94 ? 18.508 -3.686 -7.908 1.00 96.38 94 ASP A CA 1
ATOM 708 C C . ASP A 1 94 ? 17.571 -2.856 -7.025 1.00 96.38 94 ASP A C 1
ATOM 710 O O . ASP A 1 94 ? 17.681 -1.632 -6.946 1.00 96.38 94 ASP A O 1
ATOM 714 N N . VAL A 1 95 ? 16.609 -3.529 -6.401 1.00 96.94 95 VAL A N 1
ATOM 715 C CA . VAL A 1 95 ? 15.628 -2.921 -5.499 1.00 96.94 95 VAL A CA 1
ATOM 716 C C . VAL A 1 95 ? 15.592 -3.793 -4.263 1.00 96.94 95 VAL A C 1
ATOM 718 O O . VAL A 1 95 ? 15.280 -4.977 -4.365 1.00 96.94 95 VAL A O 1
ATOM 721 N N . HIS A 1 96 ? 15.870 -3.231 -3.095 1.00 95.31 96 HIS A N 1
ATOM 722 C CA . HIS A 1 96 ? 15.777 -3.929 -1.818 1.00 95.31 96 HIS A CA 1
ATOM 723 C C . HIS A 1 96 ? 15.440 -2.946 -0.698 1.00 95.31 96 HIS A C 1
ATOM 725 O O . HIS A 1 96 ? 15.700 -1.749 -0.807 1.00 95.31 96 HIS A O 1
ATOM 731 N N . GLN A 1 97 ? 14.824 -3.462 0.362 1.00 95.12 97 GLN A N 1
ATOM 732 C CA . GLN A 1 97 ? 14.681 -2.726 1.611 1.00 95.12 97 GLN A CA 1
ATOM 733 C C . GLN A 1 97 ? 16.041 -2.727 2.319 1.00 95.12 97 GLN A C 1
ATOM 735 O O . GLN A 1 97 ? 16.674 -3.779 2.415 1.00 95.12 97 GLN A O 1
ATOM 740 N N . VAL A 1 98 ? 16.490 -1.564 2.790 1.00 92.38 98 VAL A N 1
ATOM 741 C CA . VAL A 1 98 ? 17.712 -1.429 3.592 1.00 92.38 98 VAL A CA 1
ATOM 742 C C . VAL A 1 98 ? 17.294 -1.365 5.055 1.00 92.38 98 VAL A C 1
ATOM 744 O O . VAL A 1 98 ? 16.493 -0.506 5.416 1.00 92.38 98 VAL A O 1
ATOM 747 N N . THR A 1 99 ? 17.803 -2.293 5.859 1.00 74.94 99 THR A N 1
ATOM 748 C CA . THR A 1 99 ? 17.550 -2.396 7.306 1.00 74.94 99 THR A CA 1
ATOM 749 C C . THR A 1 99 ? 18.689 -1.817 8.118 1.00 74.94 99 THR A C 1
ATOM 751 O O . THR A 1 99 ? 19.848 -2.098 7.730 1.00 74.94 99 THR A O 1
#

Foldseek 3Di:
DPDDDQLVVLVLVLLVVCLPAQFAQEPVRATLQFDPVDPVSRVVSSVVCVVNVRPHYDDHDDPVVSVVVNLQSVQVSCVSPVVVCCVVPPDPDDTGDDD

Radius of gyration: 16.12 Å; chains: 1; bounding box: 36×26×42 Å

Sequence (99 aa):
MNTPAQFSEARRKFHATLLKDLLTINSKGIVSNADGSNRASIAIAGGIAELLKAETTAERMAGQTSGNQFEGICADFVRHTFLKLGHLRPGLWDVHQVT